Protein AF-A0A949IRM5-F1 (afdb_monomer_lite)

Radius of gyration: 35.01 Å; chains: 1; bounding box: 69×23×89 Å

pLDDT: mean 82.21, std 10.19, range [57.56, 95.5]

Sequence (82 aa):
MKLGKYVLAVFAILVFGCATPARADLKIDVTRGEVNPLPIAIPDFSGSVSDNPQLGQELVQVISHDLDSSGLFRALDKNSFI

Structure (mmCIF, N/CA/C/O backbone):
data_AF-A0A949IRM5-F1
#
_entry.id   AF-A0A949IRM5-F1
#
loop_
_atom_site.group_PDB
_atom_site.id
_atom_site.type_symbol
_atom_site.label_atom_id
_atom_site.label_alt_id
_atom_site.label_comp_id
_atom_site.label_asym_id
_atom_site.label_entity_id
_atom_site.label_seq_id
_atom_site.pdbx_PDB_ins_code
_atom_site.Cartn_x
_atom_site.Cartn_y
_atom_site.Cartn_z
_atom_site.occupancy
_atom_site.B_iso_or_equiv
_atom_site.auth_seq_id
_atom_site.auth_comp_id
_atom_site.auth_asym_id
_atom_site.auth_atom_id
_atom_site.pdbx_PDB_model_num
ATOM 1 N N . MET A 1 1 ? 52.386 -11.054 -62.457 1.00 61.41 1 MET A N 1
ATOM 2 C CA . MET A 1 1 ? 52.081 -11.313 -61.025 1.00 61.41 1 MET A CA 1
ATOM 3 C C . MET A 1 1 ? 51.955 -10.057 -60.148 1.00 61.41 1 MET A C 1
ATOM 5 O O . MET A 1 1 ? 51.379 -10.163 -59.075 1.00 61.41 1 MET A O 1
ATOM 9 N N . LYS A 1 2 ? 52.463 -8.875 -60.547 1.00 67.19 2 LYS A N 1
ATOM 10 C CA . LYS A 1 2 ? 52.381 -7.651 -59.717 1.00 67.19 2 LYS A CA 1
ATOM 11 C C . LYS A 1 2 ? 50.974 -7.030 -59.685 1.00 67.19 2 LYS A C 1
ATOM 13 O O . LYS A 1 2 ? 50.536 -6.603 -58.628 1.00 67.19 2 LYS A O 1
ATOM 18 N N . LEU A 1 3 ? 50.237 -7.082 -60.800 1.00 75.50 3 LEU A N 1
ATOM 19 C CA . LEU A 1 3 ? 48.889 -6.504 -60.924 1.00 75.50 3 LEU A CA 1
ATOM 20 C C . LEU A 1 3 ? 47.865 -7.132 -59.957 1.00 75.50 3 LEU A C 1
ATOM 22 O O . LEU A 1 3 ? 47.131 -6.410 -59.294 1.00 75.50 3 LEU A O 1
ATOM 26 N N . GLY A 1 4 ? 47.887 -8.460 -59.788 1.00 80.88 4 GLY A N 1
ATOM 27 C CA . GLY A 1 4 ? 46.990 -9.155 -58.854 1.00 80.88 4 GLY A CA 1
ATOM 28 C C . GLY A 1 4 ? 47.217 -8.779 -57.385 1.00 80.88 4 GLY A C 1
ATOM 29 O O . GLY A 1 4 ? 46.264 -8.728 -56.616 1.00 80.88 4 GLY A O 1
ATOM 30 N N . LYS A 1 5 ? 48.457 -8.434 -57.005 1.00 77.19 5 LYS A N 1
ATOM 31 C CA . LYS A 1 5 ? 48.779 -7.966 -55.647 1.00 77.19 5 LYS A CA 1
ATOM 32 C C . LYS A 1 5 ? 48.179 -6.590 -55.355 1.00 77.19 5 LYS A C 1
ATOM 34 O O . LYS A 1 5 ? 47.714 -6.370 -54.244 1.00 77.19 5 LYS A O 1
ATOM 39 N N . TYR A 1 6 ? 48.148 -5.694 -56.343 1.00 84.62 6 TYR A N 1
ATOM 40 C CA . TYR A 1 6 ? 47.523 -4.376 -56.190 1.00 84.62 6 TYR A CA 1
ATOM 41 C C . TYR A 1 6 ? 45.997 -4.469 -56.143 1.00 84.62 6 TYR A C 1
ATOM 43 O O . TYR A 1 6 ? 45.383 -3.806 -55.316 1.00 84.62 6 TYR A O 1
ATOM 51 N N . VAL A 1 7 ? 45.388 -5.341 -56.952 1.00 88.44 7 VAL A N 1
ATOM 52 C CA . VAL A 1 7 ? 43.936 -5.589 -56.901 1.00 88.44 7 VAL A CA 1
ATOM 53 C C . VAL A 1 7 ? 43.527 -6.171 -55.545 1.00 88.44 7 VAL A C 1
ATOM 55 O O . VAL A 1 7 ? 42.571 -5.696 -54.940 1.00 88.44 7 VAL A O 1
ATOM 58 N N . LEU A 1 8 ? 44.293 -7.135 -55.023 1.00 86.50 8 LEU A N 1
ATOM 59 C CA . LEU A 1 8 ? 44.057 -7.703 -53.695 1.00 86.50 8 LEU A CA 1
ATOM 60 C C . LEU A 1 8 ? 44.223 -6.651 -52.584 1.00 86.50 8 LEU A C 1
ATOM 62 O O . LEU A 1 8 ? 43.420 -6.610 -51.657 1.00 86.50 8 LEU A O 1
ATOM 66 N N . ALA A 1 9 ? 45.235 -5.784 -52.688 1.00 86.81 9 ALA A N 1
ATOM 67 C CA . ALA A 1 9 ? 45.477 -4.723 -51.713 1.00 86.81 9 ALA A CA 1
ATOM 68 C C . ALA A 1 9 ? 44.348 -3.681 -51.699 1.00 86.81 9 ALA A C 1
ATOM 70 O O . ALA A 1 9 ? 43.876 -3.306 -50.630 1.00 86.81 9 ALA A O 1
ATOM 71 N N . VAL A 1 10 ? 43.871 -3.257 -52.874 1.00 87.75 10 VAL A N 1
ATOM 72 C CA . VAL A 1 10 ? 42.740 -2.323 -52.982 1.00 87.75 10 VAL A CA 1
ATOM 73 C C . VAL A 1 10 ? 41.466 -2.960 -52.435 1.00 87.75 10 VAL A C 1
ATOM 75 O O . VAL A 1 10 ? 40.756 -2.321 -51.665 1.00 87.75 10 VAL A O 1
ATOM 78 N N . PHE A 1 11 ? 41.204 -4.229 -52.759 1.00 87.25 11 PHE A N 1
ATOM 79 C CA . PHE A 1 11 ? 40.044 -4.953 -52.244 1.00 87.25 11 PHE A CA 1
ATOM 80 C C . PHE A 1 11 ? 40.067 -5.077 -50.712 1.00 87.25 11 PHE A C 1
ATOM 82 O O . PHE A 1 11 ? 39.057 -4.829 -50.061 1.00 87.25 11 PHE A O 1
ATOM 89 N N . ALA A 1 12 ? 41.227 -5.379 -50.121 1.00 85.19 12 ALA A N 1
ATOM 90 C CA . ALA A 1 12 ? 41.379 -5.470 -48.670 1.00 85.19 12 ALA A CA 1
ATOM 91 C C . ALA A 1 12 ? 41.134 -4.125 -47.960 1.00 85.19 12 ALA A C 1
ATOM 93 O O . ALA A 1 12 ? 40.468 -4.090 -46.927 1.00 85.19 12 ALA A O 1
ATOM 94 N N . ILE A 1 13 ? 41.618 -3.017 -48.533 1.00 86.56 13 ILE A N 1
ATOM 95 C CA . ILE A 1 13 ? 41.384 -1.663 -48.001 1.00 86.56 13 ILE A CA 1
ATOM 96 C C . ILE A 1 13 ? 39.895 -1.308 -48.060 1.00 86.56 13 ILE A C 1
ATOM 98 O O . ILE A 1 13 ? 39.356 -0.736 -47.114 1.00 86.56 13 ILE A O 1
ATOM 102 N N . LEU A 1 14 ? 39.219 -1.690 -49.144 1.00 85.81 14 LEU A N 1
ATOM 103 C CA . LEU A 1 14 ? 37.790 -1.442 -49.335 1.00 85.81 14 LEU A CA 1
ATOM 104 C C . LEU A 1 14 ? 36.939 -2.204 -48.308 1.00 85.81 14 LEU A C 1
ATOM 106 O O . LEU A 1 14 ? 36.034 -1.629 -47.711 1.00 85.81 14 LEU A O 1
ATOM 110 N N . VAL A 1 15 ? 37.275 -3.469 -48.043 1.00 83.62 15 VAL A N 1
ATOM 111 C CA . VAL A 1 15 ? 36.583 -4.294 -47.038 1.00 83.62 15 VAL A CA 1
ATOM 112 C C . VAL A 1 15 ? 36.800 -3.753 -45.624 1.00 83.62 15 VAL A C 1
ATOM 114 O O . VAL A 1 15 ? 35.856 -3.700 -44.838 1.00 83.62 15 VAL A O 1
ATOM 117 N N . PHE A 1 16 ? 38.015 -3.306 -45.299 1.00 80.12 16 PHE A N 1
ATOM 118 C CA . PHE A 1 16 ? 38.318 -2.772 -43.970 1.00 80.12 16 PHE A CA 1
ATOM 119 C C . PHE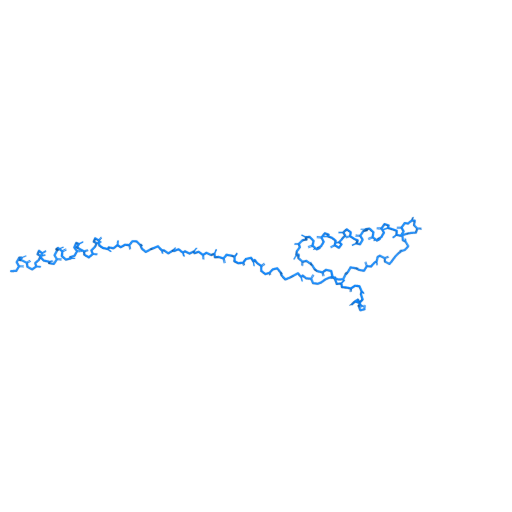 A 1 16 ? 37.687 -1.388 -43.732 1.00 80.12 16 PHE A C 1
ATOM 121 O O . PHE A 1 16 ? 37.266 -1.086 -42.618 1.00 80.12 16 PHE A O 1
ATOM 128 N N . GLY A 1 17 ? 37.559 -0.565 -44.780 1.00 79.62 17 GLY A N 1
ATOM 129 C CA . GLY A 1 17 ? 36.918 0.754 -44.713 1.00 79.62 17 GLY A CA 1
ATOM 130 C C . GLY A 1 17 ? 35.396 0.717 -44.524 1.00 79.62 17 GLY A C 1
ATOM 131 O O . GLY A 1 17 ? 34.818 1.705 -44.079 1.00 79.62 17 GLY A O 1
ATOM 132 N N . CYS A 1 18 ? 34.745 -0.413 -44.817 1.00 77.88 18 CYS A N 1
ATOM 133 C CA . CYS A 1 18 ? 33.301 -0.600 -44.640 1.00 77.88 18 CYS A CA 1
ATOM 134 C C . CYS A 1 18 ? 32.905 -1.206 -43.281 1.00 77.88 18 CYS A C 1
ATOM 136 O O . CYS A 1 18 ? 31.729 -1.502 -43.070 1.00 77.88 18 CYS A O 1
ATOM 138 N N . ALA A 1 19 ? 33.842 -1.395 -42.348 1.00 74.81 19 ALA A N 1
ATOM 139 C CA . ALA A 1 19 ? 33.525 -1.921 -41.024 1.00 74.81 19 ALA A CA 1
ATOM 140 C C . ALA A 1 19 ? 32.804 -0.862 -40.166 1.00 74.81 19 ALA A C 1
ATOM 1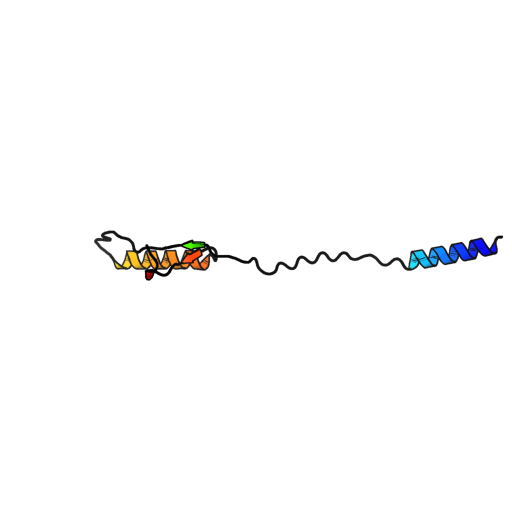42 O O . ALA A 1 19 ? 33.420 0.045 -39.610 1.00 74.81 19 ALA A O 1
ATOM 143 N N . THR A 1 20 ? 31.479 -0.972 -40.047 1.00 79.19 20 THR A N 1
ATOM 144 C CA . THR A 1 20 ? 30.677 -0.132 -39.146 1.00 79.19 20 THR A CA 1
ATOM 145 C C . THR A 1 20 ? 30.704 -0.677 -37.715 1.00 79.19 20 THR A C 1
ATOM 147 O O . THR A 1 20 ? 30.601 -1.893 -37.537 1.00 79.19 20 THR A O 1
ATOM 150 N N . PRO A 1 21 ? 30.781 0.179 -36.679 1.00 77.94 21 PRO A N 1
ATOM 151 C CA . PRO A 1 21 ? 30.767 -0.274 -35.292 1.00 77.94 21 PRO A CA 1
ATOM 152 C C . PRO A 1 21 ? 29.430 -0.947 -34.952 1.00 77.94 21 PRO A C 1
ATOM 154 O O . PRO A 1 21 ? 28.366 -0.345 -35.107 1.00 77.94 21 PRO A O 1
ATOM 157 N N . ALA A 1 22 ? 29.482 -2.186 -34.460 1.00 75.00 22 ALA A N 1
ATOM 158 C CA . ALA A 1 22 ? 28.311 -2.880 -33.937 1.00 75.00 22 ALA A CA 1
ATOM 159 C C . ALA A 1 22 ? 27.880 -2.224 -32.613 1.00 75.00 22 ALA A C 1
ATOM 161 O O . ALA A 1 22 ? 28.556 -2.356 -31.593 1.00 75.00 22 ALA A O 1
ATOM 162 N N . ARG A 1 23 ? 26.770 -1.480 -32.632 1.00 74.62 23 ARG A N 1
ATOM 163 C CA . ARG A 1 23 ? 26.160 -0.905 -31.427 1.00 74.62 23 ARG A CA 1
ATOM 164 C C . ARG A 1 23 ? 25.281 -1.959 -30.764 1.00 74.62 23 ARG A C 1
ATOM 166 O O . ARG A 1 23 ? 24.199 -2.261 -31.255 1.00 74.62 23 ARG A O 1
ATOM 173 N N . ALA A 1 24 ? 25.757 -2.533 -29.665 1.00 74.12 24 ALA A N 1
ATOM 174 C CA . ALA A 1 24 ? 24.930 -3.351 -28.787 1.00 74.12 24 ALA A CA 1
ATOM 175 C C . ALA A 1 24 ? 24.153 -2.424 -27.838 1.00 74.12 24 ALA A C 1
ATOM 177 O O . ALA A 1 24 ? 24.606 -2.140 -26.731 1.00 74.12 24 ALA A O 1
ATOM 178 N N . ASP A 1 25 ? 23.006 -1.914 -28.291 1.00 71.19 25 ASP A N 1
ATOM 179 C CA . ASP A 1 25 ? 22.064 -1.196 -27.427 1.00 71.19 25 ASP A CA 1
ATOM 180 C C . ASP A 1 25 ? 21.372 -2.201 -26.495 1.00 71.19 25 ASP A C 1
ATOM 182 O O . ASP A 1 25 ? 20.331 -2.776 -26.814 1.00 71.19 25 ASP A O 1
ATOM 186 N N . LEU A 1 26 ? 21.965 -2.439 -25.324 1.00 72.62 26 LEU A N 1
ATOM 187 C CA . LEU A 1 26 ? 21.324 -3.185 -24.241 1.00 72.62 26 LEU A CA 1
ATOM 188 C C . LEU A 1 26 ? 20.306 -2.272 -23.548 1.00 72.62 26 LEU A C 1
ATOM 190 O O . LEU A 1 26 ? 20.560 -1.711 -22.483 1.00 72.62 26 LEU A O 1
ATOM 194 N N . LYS A 1 27 ? 19.146 -2.084 -24.182 1.00 72.19 27 LYS A N 1
ATOM 195 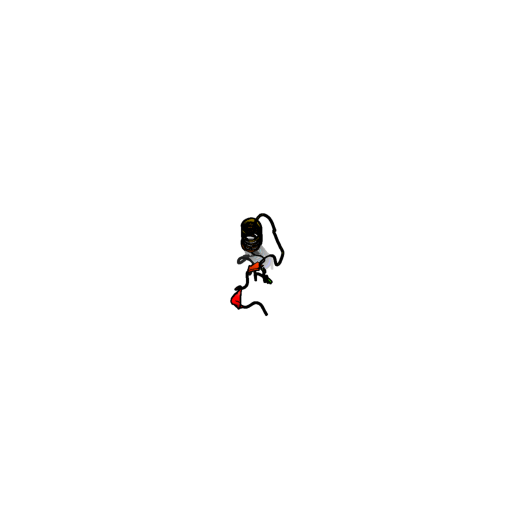C CA . LYS A 1 27 ? 18.032 -1.334 -23.601 1.00 72.19 27 LYS A CA 1
ATOM 196 C C . LYS A 1 27 ? 17.256 -2.246 -22.651 1.00 72.19 27 LYS A C 1
ATOM 198 O O . LYS A 1 27 ? 16.458 -3.070 -23.087 1.00 72.19 27 LYS A O 1
ATOM 203 N N . ILE A 1 28 ? 17.501 -2.104 -21.350 1.00 69.44 28 ILE A N 1
ATOM 204 C CA . ILE A 1 28 ? 16.652 -2.717 -20.326 1.00 69.44 28 ILE A CA 1
ATOM 205 C C . ILE A 1 28 ? 15.423 -1.822 -20.166 1.00 69.44 28 ILE A C 1
ATOM 207 O O . ILE A 1 28 ? 15.482 -0.780 -19.515 1.00 69.44 28 ILE A O 1
ATOM 211 N N . ASP A 1 29 ? 14.322 -2.211 -20.804 1.00 68.44 29 ASP A N 1
ATOM 212 C CA . ASP A 1 29 ? 13.015 -1.606 -20.562 1.00 68.44 29 ASP A CA 1
ATOM 213 C C . ASP A 1 29 ? 12.463 -2.208 -19.265 1.00 68.44 29 ASP A C 1
ATOM 215 O O . ASP A 1 29 ? 11.962 -3.333 -19.239 1.00 68.44 29 ASP A O 1
ATOM 219 N N . VAL A 1 30 ? 12.638 -1.498 -18.147 1.00 66.44 30 VAL A N 1
ATOM 220 C CA . VAL A 1 30 ? 12.012 -1.881 -16.878 1.00 66.44 30 VAL A CA 1
ATOM 221 C C . VAL A 1 30 ? 10.540 -1.502 -16.985 1.00 66.44 30 VAL A C 1
ATOM 223 O O . VAL A 1 30 ? 10.112 -0.442 -16.527 1.00 66.44 30 VAL A O 1
ATOM 226 N N . THR A 1 31 ? 9.745 -2.366 -17.615 1.00 67.25 31 THR A N 1
ATOM 227 C CA . THR A 1 31 ? 8.295 -2.351 -17.438 1.00 67.25 31 THR A CA 1
ATOM 228 C C . THR A 1 31 ? 8.045 -2.517 -15.948 1.00 67.25 31 THR A C 1
ATOM 230 O O . THR A 1 31 ? 8.308 -3.585 -15.405 1.00 67.25 31 THR A O 1
ATOM 233 N N . ARG A 1 32 ? 7.675 -1.403 -15.302 1.00 66.75 32 ARG A N 1
ATOM 234 C CA . ARG A 1 32 ? 7.174 -1.249 -13.928 1.00 66.75 32 ARG A CA 1
ATOM 235 C C . ARG A 1 32 ? 7.039 -2.585 -13.193 1.00 66.75 32 ARG A C 1
ATOM 237 O O . ARG A 1 32 ? 6.210 -3.396 -13.592 1.00 66.75 32 ARG A O 1
ATOM 244 N N . GLY A 1 33 ? 7.818 -2.773 -12.124 1.00 68.31 33 GLY A N 1
ATOM 245 C CA . GLY A 1 33 ? 7.728 -3.971 -11.290 1.00 68.31 33 GLY A CA 1
ATOM 246 C C . GLY A 1 33 ? 6.268 -4.293 -10.978 1.00 68.31 33 GLY A C 1
ATOM 247 O O . GLY A 1 33 ? 5.525 -3.415 -10.537 1.00 68.31 33 GLY A O 1
ATOM 248 N N . GLU A 1 34 ? 5.853 -5.522 -11.277 1.00 67.38 34 GLU A N 1
ATOM 249 C CA . GLU A 1 34 ? 4.542 -6.029 -10.894 1.00 67.38 34 GLU A CA 1
ATOM 250 C C . GLU A 1 34 ? 4.534 -6.140 -9.369 1.00 67.38 34 GLU A C 1
ATOM 252 O O . GLU A 1 34 ? 4.987 -7.123 -8.784 1.00 67.38 34 GLU A O 1
ATOM 257 N N . VAL A 1 35 ? 4.110 -5.066 -8.706 1.00 71.19 35 VAL A N 1
ATOM 258 C CA . VAL A 1 35 ? 3.911 -5.081 -7.263 1.00 71.19 35 VAL A CA 1
ATOM 259 C C . VAL A 1 35 ? 2.642 -5.888 -7.048 1.00 71.19 35 VAL A C 1
ATOM 261 O O . VAL A 1 35 ? 1.569 -5.449 -7.453 1.00 71.19 35 VAL A O 1
ATOM 264 N N . ASN A 1 36 ? 2.773 -7.092 -6.494 1.00 84.69 36 ASN A N 1
ATOM 265 C CA . ASN A 1 36 ? 1.646 -7.907 -6.057 1.00 84.69 36 ASN A CA 1
ATOM 266 C C . ASN A 1 36 ? 1.471 -7.695 -4.545 1.00 84.69 36 ASN A C 1
ATOM 268 O O . ASN A 1 36 ? 2.209 -8.311 -3.772 1.00 84.69 36 ASN A O 1
ATOM 272 N N . PRO A 1 37 ? 0.557 -6.807 -4.106 1.00 89.00 37 PRO A N 1
ATOM 273 C CA . PRO A 1 37 ? 0.430 -6.470 -2.697 1.00 89.00 37 PRO A CA 1
ATOM 274 C C . PRO A 1 37 ? -0.036 -7.676 -1.878 1.00 89.00 37 PRO A C 1
ATOM 276 O O . PRO A 1 37 ? -0.978 -8.385 -2.259 1.00 89.00 37 PRO A O 1
ATOM 279 N N . LEU A 1 38 ? 0.598 -7.873 -0.725 1.00 93.25 38 LEU A N 1
ATOM 280 C CA . LEU A 1 38 ? 0.275 -8.924 0.226 1.00 93.25 38 LEU A CA 1
ATOM 281 C C . LEU A 1 38 ? -1.083 -8.629 0.897 1.00 93.25 38 LEU A C 1
ATOM 283 O O . LEU A 1 38 ? -1.265 -7.547 1.459 1.00 93.25 38 LEU A O 1
ATOM 287 N N . PRO A 1 39 ? -2.050 -9.560 0.869 1.00 92.69 39 PRO A N 1
ATOM 288 C CA . PRO A 1 39 ? -3.315 -9.376 1.572 1.00 92.69 39 PRO A CA 1
ATOM 289 C C . PRO A 1 39 ? -3.114 -9.408 3.093 1.00 92.69 39 PRO A C 1
ATOM 291 O O . PRO A 1 39 ? -2.420 -10.285 3.609 1.00 92.69 39 PRO A O 1
ATOM 294 N N . ILE A 1 40 ? -3.757 -8.487 3.813 1.00 93.69 40 ILE A N 1
ATOM 295 C CA . ILE A 1 40 ? -3.712 -8.422 5.280 1.00 93.69 40 ILE A CA 1
ATOM 296 C C . ILE A 1 40 ? -5.082 -8.056 5.866 1.00 93.69 40 ILE A C 1
ATOM 298 O O . ILE A 1 40 ? -5.783 -7.186 5.350 1.00 93.69 40 ILE A O 1
ATOM 302 N N . ALA A 1 41 ? -5.467 -8.727 6.953 1.00 94.19 41 ALA A N 1
ATOM 303 C CA . ALA A 1 41 ? -6.641 -8.373 7.747 1.00 94.19 41 ALA A CA 1
ATOM 304 C C . ALA A 1 41 ? -6.238 -7.408 8.868 1.00 94.19 41 ALA A C 1
ATOM 306 O O . ALA A 1 41 ? -5.286 -7.673 9.601 1.00 94.19 41 ALA A O 1
ATOM 307 N N . ILE A 1 42 ? -6.976 -6.307 9.007 1.00 92.44 42 ILE A N 1
ATOM 308 C CA . ILE A 1 42 ? -6.762 -5.295 10.047 1.00 92.44 42 ILE A CA 1
ATOM 309 C C . ILE A 1 42 ? -8.032 -5.266 10.909 1.00 92.44 42 ILE A C 1
ATOM 311 O O . ILE A 1 42 ? -9.002 -4.594 10.546 1.00 92.44 42 ILE A O 1
ATOM 315 N N . PRO A 1 43 ? -8.090 -6.062 11.992 1.00 90.12 43 PRO A N 1
ATOM 316 C CA . PRO A 1 43 ? -9.254 -6.102 12.863 1.00 90.12 43 PRO A CA 1
ATOM 317 C C . PRO A 1 43 ? -9.372 -4.818 13.682 1.00 90.12 43 PRO A C 1
ATOM 319 O O . PRO A 1 43 ? -8.384 -4.137 13.961 1.00 90.12 43 PRO A O 1
ATOM 322 N N . ASP A 1 44 ? -10.595 -4.515 14.105 1.00 87.81 44 ASP A N 1
ATOM 323 C CA . ASP A 1 44 ? -10.816 -3.460 15.084 1.00 87.81 44 ASP A CA 1
ATOM 324 C C . ASP A 1 44 ? -10.211 -3.863 16.433 1.00 87.81 44 ASP A C 1
ATOM 326 O O . ASP A 1 44 ? -10.194 -5.041 16.803 1.00 87.81 44 ASP A O 1
ATOM 330 N N . PHE A 1 45 ? -9.709 -2.885 17.186 1.00 84.88 45 PHE A N 1
ATOM 331 C CA . PHE A 1 45 ? -9.148 -3.150 18.505 1.00 84.88 45 PHE A CA 1
ATOM 332 C C . PHE A 1 45 ? -10.226 -3.707 19.444 1.00 84.88 45 PHE A C 1
ATOM 334 O O . PHE A 1 45 ? -11.143 -3.001 19.862 1.00 84.88 45 PHE A O 1
ATOM 341 N N . SER A 1 46 ? -10.100 -4.985 19.806 1.00 71.25 46 SER A N 1
ATOM 342 C CA . SER A 1 46 ? -10.952 -5.642 20.793 1.00 71.25 46 SER A CA 1
ATOM 343 C C . SER A 1 46 ? -10.423 -5.350 22.198 1.00 71.25 46 SER A C 1
ATOM 345 O O . SER A 1 46 ? -9.656 -6.119 22.775 1.00 71.25 46 SER A O 1
ATOM 347 N N . GLY A 1 47 ? -10.788 -4.199 22.745 1.00 67.00 47 GLY A N 1
ATOM 348 C CA . GLY A 1 47 ? -10.398 -3.812 24.091 1.00 67.00 47 GLY A CA 1
ATOM 349 C C . GLY A 1 47 ? -11.227 -2.640 24.570 1.00 67.00 47 GLY A C 1
ATOM 350 O O . GLY A 1 47 ? -11.700 -1.832 23.773 1.00 67.00 47 GLY A O 1
ATOM 351 N N . SER A 1 48 ? -11.395 -2.544 25.885 1.00 59.62 48 SER A N 1
ATOM 352 C CA . SER A 1 48 ? -11.916 -1.330 26.488 1.00 59.62 48 SER A CA 1
ATOM 353 C C . SER A 1 48 ? -10.860 -0.248 26.283 1.00 59.62 48 SER A C 1
ATOM 355 O O . SER A 1 48 ? -9.973 -0.062 27.114 1.00 59.62 48 SER A O 1
ATOM 357 N N . VAL A 1 49 ? -10.937 0.485 25.171 1.00 60.22 49 VAL A N 1
ATOM 358 C CA . VAL A 1 49 ? -10.493 1.878 25.183 1.00 60.22 49 VAL A CA 1
ATOM 359 C C . VAL A 1 49 ? -11.524 2.578 26.062 1.00 60.22 49 VAL A C 1
ATOM 361 O O . VAL A 1 49 ? -12.449 3.207 25.561 1.00 60.22 49 VAL A O 1
ATOM 364 N N . SER A 1 50 ? -11.440 2.328 27.375 1.00 57.56 50 SER A N 1
ATOM 365 C CA . SER A 1 50 ? -12.487 2.622 28.363 1.00 57.56 50 SER A CA 1
ATOM 366 C C . SER A 1 50 ? -12.900 4.088 28.339 1.00 57.56 50 SER A C 1
ATOM 368 O O . SER A 1 50 ? -14.009 4.420 28.741 1.00 57.56 50 SER A O 1
ATOM 370 N N . ASP A 1 51 ? -12.018 4.931 27.805 1.00 67.19 51 ASP A N 1
ATOM 371 C CA . ASP A 1 51 ? -12.162 6.372 27.780 1.00 67.19 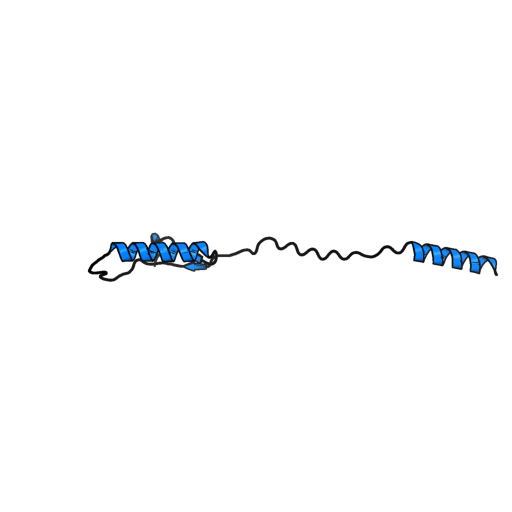51 ASP A CA 1
ATOM 372 C C . ASP A 1 51 ? -12.396 6.937 26.367 1.00 67.19 51 ASP A C 1
ATOM 374 O O . ASP A 1 51 ? -12.808 8.089 26.254 1.00 67.19 51 ASP A O 1
ATOM 378 N N . ASN A 1 52 ? -12.129 6.186 25.279 1.00 75.50 52 ASN A N 1
ATOM 379 C CA . ASN A 1 52 ? -12.187 6.752 23.921 1.00 75.50 52 ASN A CA 1
ATOM 380 C C . ASN A 1 52 ? -12.280 5.724 22.761 1.00 75.50 52 ASN A C 1
ATOM 382 O O . ASN A 1 52 ? -11.298 5.470 22.061 1.00 75.50 52 ASN A O 1
ATOM 386 N N . PRO A 1 53 ? -13.456 5.134 22.493 1.00 78.75 53 PRO A N 1
ATOM 387 C CA . PRO A 1 53 ? -13.638 4.189 21.387 1.00 78.75 53 PRO A CA 1
ATOM 388 C C . PRO A 1 53 ? -13.350 4.788 19.998 1.00 78.75 53 PRO A C 1
ATOM 390 O O . PRO A 1 53 ? -13.006 4.038 19.083 1.00 78.75 53 PRO A O 1
ATOM 393 N N . GLN A 1 54 ? -13.439 6.115 19.825 1.00 85.38 54 GLN A N 1
ATOM 394 C CA . GLN A 1 54 ? -13.067 6.773 18.567 1.00 85.38 54 GLN A CA 1
ATOM 395 C C . GLN A 1 54 ? -11.572 6.626 18.264 1.00 85.38 54 GLN A C 1
ATOM 397 O O . GLN A 1 54 ? -11.209 6.349 17.124 1.00 85.38 54 GLN A O 1
ATOM 402 N N . LEU A 1 55 ? -10.713 6.703 19.285 1.00 87.00 55 LEU A N 1
ATOM 403 C CA . LEU A 1 55 ? -9.265 6.569 19.111 1.00 87.00 55 LEU A CA 1
ATOM 404 C C . LEU A 1 55 ? -8.885 5.217 18.492 1.00 87.00 55 LEU A C 1
ATOM 406 O O . LEU A 1 55 ? -8.022 5.149 17.624 1.00 87.00 55 LEU A O 1
ATOM 410 N N . GLY A 1 56 ? -9.552 4.134 18.902 1.00 87.06 56 GLY A N 1
ATOM 411 C CA . GLY A 1 56 ? -9.324 2.813 18.314 1.00 87.06 56 GLY A CA 1
ATOM 412 C C . GLY A 1 56 ? -9.643 2.782 16.816 1.00 87.06 56 GLY A C 1
ATOM 413 O O . GLY A 1 56 ? -8.882 2.213 16.036 1.00 87.06 56 GLY A O 1
ATOM 414 N N . GLN A 1 57 ? -10.730 3.435 16.399 1.00 88.19 57 GLN A N 1
ATOM 415 C CA . GLN A 1 57 ? -11.111 3.519 14.987 1.00 88.19 57 GLN A CA 1
ATOM 416 C C . GLN A 1 57 ? -10.131 4.375 14.179 1.00 88.19 57 GLN A C 1
ATOM 418 O O . GLN A 1 57 ? -9.736 3.978 13.085 1.00 88.19 57 GLN A O 1
ATOM 423 N N . GLU A 1 58 ? -9.705 5.515 14.724 1.00 91.19 58 GLU A N 1
ATOM 424 C CA . GLU A 1 58 ? -8.715 6.397 14.096 1.00 91.19 58 GLU A CA 1
ATOM 425 C C . GLU A 1 58 ? -7.374 5.681 13.899 1.00 91.19 58 GLU A C 1
ATOM 427 O O . GLU A 1 58 ? -6.780 5.755 12.825 1.00 91.19 58 GLU A O 1
ATOM 432 N N . LEU A 1 59 ? -6.925 4.910 14.893 1.00 90.56 59 LEU A N 1
ATOM 433 C CA . LEU A 1 59 ? -5.707 4.109 14.781 1.00 90.56 59 LEU A CA 1
ATOM 434 C C . LEU A 1 59 ? -5.813 3.056 13.672 1.00 90.56 59 LEU A C 1
ATOM 436 O O . LEU A 1 59 ? -4.898 2.929 12.861 1.00 90.56 59 LEU A O 1
ATOM 440 N N . VAL A 1 60 ? -6.932 2.327 13.597 1.00 92.31 60 VAL A N 1
ATOM 441 C CA . VAL A 1 60 ? -7.174 1.353 12.518 1.00 92.31 60 VAL A CA 1
ATOM 442 C C . VAL A 1 60 ? -7.150 2.036 11.148 1.00 92.31 60 VAL A C 1
ATOM 444 O O . VAL A 1 60 ? -6.581 1.487 10.202 1.00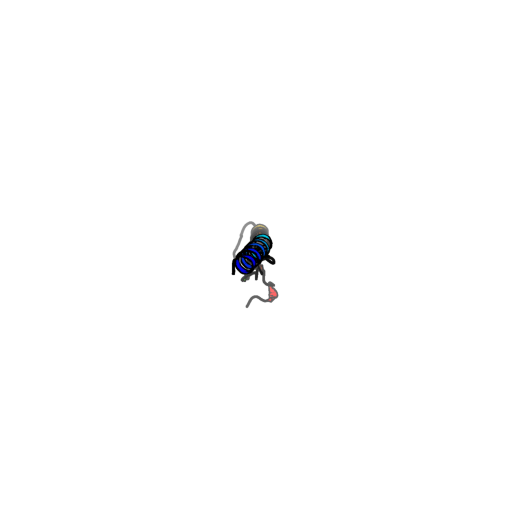 92.31 60 VAL A O 1
ATOM 447 N N . GLN A 1 61 ? -7.724 3.238 11.033 1.00 92.94 61 GLN A N 1
ATOM 448 C CA . GLN A 1 61 ? -7.716 4.012 9.790 1.00 92.94 61 GLN A CA 1
ATOM 449 C C . GLN A 1 61 ? -6.303 4.424 9.373 1.00 92.94 61 GLN A C 1
ATOM 451 O O . GLN A 1 61 ? -5.939 4.210 8.218 1.00 92.94 61 GLN A O 1
ATOM 456 N N . VAL A 1 62 ? -5.499 4.959 10.296 1.00 94.94 62 VAL A N 1
ATOM 457 C CA . VAL A 1 62 ? -4.111 5.363 10.011 1.00 94.94 62 VAL A CA 1
ATOM 458 C C . VAL A 1 62 ? -3.272 4.158 9.590 1.00 94.94 62 VAL A C 1
ATOM 460 O O . VAL A 1 62 ? -2.644 4.194 8.537 1.00 94.94 62 VAL A O 1
ATOM 463 N N . ILE A 1 63 ? -3.338 3.051 10.339 1.00 94.25 63 ILE A N 1
ATOM 464 C CA . ILE A 1 63 ? -2.614 1.813 10.007 1.00 94.25 63 ILE A CA 1
ATOM 465 C C . ILE A 1 63 ? -3.010 1.308 8.614 1.00 94.25 63 ILE A C 1
ATOM 467 O O . ILE A 1 63 ? -2.148 0.936 7.820 1.00 94.25 63 ILE A O 1
ATOM 471 N N . SER A 1 64 ? -4.308 1.308 8.297 1.00 94.00 64 SER A N 1
ATOM 472 C CA . SER A 1 64 ? -4.794 0.876 6.981 1.00 94.00 64 SER A CA 1
ATOM 473 C C . SER A 1 64 ? -4.267 1.770 5.859 1.00 94.00 64 SER A C 1
ATOM 475 O O . SER A 1 64 ? -3.865 1.264 4.813 1.00 94.00 64 SER A O 1
ATOM 477 N N . HIS A 1 65 ? -4.240 3.086 6.083 1.00 95.12 65 HIS A N 1
ATOM 478 C CA . HIS A 1 65 ? -3.767 4.058 5.103 1.00 95.12 65 HIS A CA 1
ATOM 479 C C . HIS A 1 65 ? -2.259 3.942 4.848 1.00 95.12 65 HIS A C 1
ATOM 481 O O . HIS A 1 65 ? -1.829 3.947 3.696 1.00 95.12 65 HIS A O 1
ATOM 487 N N . ASP A 1 66 ? -1.461 3.767 5.902 1.00 95.50 66 ASP A N 1
ATOM 488 C CA . ASP A 1 66 ? -0.008 3.615 5.792 1.00 95.50 66 ASP A CA 1
ATOM 489 C C . ASP A 1 66 ? 0.369 2.335 5.031 1.00 95.50 66 ASP A C 1
ATOM 491 O O . ASP A 1 66 ? 1.254 2.339 4.169 1.00 95.50 66 ASP A O 1
ATOM 495 N N . LEU A 1 67 ? -0.332 1.231 5.312 1.00 94.69 67 LEU A N 1
ATOM 496 C CA . LEU A 1 67 ? -0.115 -0.045 4.632 1.00 94.69 67 LEU A CA 1
ATOM 497 C C . LEU A 1 67 ? -0.488 0.027 3.147 1.00 94.69 67 LEU A C 1
ATOM 499 O O . LEU A 1 67 ? 0.285 -0.453 2.315 1.00 94.69 67 LEU A O 1
ATOM 503 N N . ASP A 1 68 ? -1.611 0.659 2.800 1.00 91.25 68 ASP A N 1
ATOM 504 C CA . ASP A 1 68 ? -2.036 0.842 1.406 1.00 91.25 68 ASP A CA 1
ATOM 505 C C . ASP A 1 68 ? -1.081 1.778 0.641 1.00 91.25 68 ASP A C 1
ATOM 507 O O . ASP A 1 68 ? -0.616 1.454 -0.454 1.00 91.25 68 ASP A O 1
ATOM 511 N N . SER A 1 69 ? -0.667 2.890 1.265 1.00 92.19 69 SER A N 1
ATOM 512 C CA . SER A 1 69 ? 0.273 3.849 0.668 1.00 92.19 69 SER A CA 1
ATOM 513 C C . SER A 1 69 ? 1.664 3.260 0.409 1.00 92.19 69 SER A C 1
ATOM 515 O O . SER A 1 69 ? 2.407 3.803 -0.412 1.00 92.19 69 SER A O 1
ATOM 517 N N . SER A 1 70 ? 2.042 2.169 1.081 1.00 92.44 70 SER A N 1
ATOM 518 C CA . SER A 1 70 ? 3.303 1.470 0.807 1.00 92.44 70 SER A CA 1
ATOM 519 C C . SER A 1 70 ? 3.304 0.735 -0.541 1.00 92.44 70 SER A C 1
ATOM 521 O O . SER A 1 70 ? 4.369 0.412 -1.067 1.00 92.44 70 SER A O 1
ATOM 523 N N . GLY A 1 71 ? 2.122 0.416 -1.085 1.00 90.25 71 GLY A N 1
ATOM 524 C CA . GLY A 1 71 ? 1.957 -0.450 -2.254 1.00 90.25 71 GLY A CA 1
ATOM 525 C C . GLY A 1 71 ? 2.314 -1.924 -2.014 1.00 90.25 71 GLY A C 1
ATOM 526 O O . GLY A 1 71 ? 2.157 -2.739 -2.919 1.00 90.25 71 GLY A O 1
ATOM 527 N N . LEU A 1 72 ? 2.782 -2.289 -0.813 1.00 91.31 72 LEU A N 1
ATOM 528 C CA . LEU A 1 72 ? 3.177 -3.656 -0.456 1.00 91.31 72 LEU A CA 1
ATOM 529 C C . LEU A 1 72 ? 2.022 -4.480 0.110 1.00 91.31 72 LEU A C 1
ATOM 531 O O . LEU A 1 72 ? 2.122 -5.705 0.139 1.00 91.31 72 LEU A O 1
ATOM 535 N N . PHE A 1 73 ? 0.942 -3.834 0.551 1.00 94.00 73 PHE A N 1
ATOM 536 C CA . PHE A 1 73 ? -0.177 -4.484 1.226 1.00 94.00 73 PHE A CA 1
ATOM 537 C C . PHE A 1 73 ? -1.519 -4.107 0.605 1.00 94.00 73 PHE A C 1
ATOM 539 O O . PHE A 1 73 ? -1.670 -3.045 0.012 1.00 94.00 73 PHE A O 1
ATOM 546 N N . ARG A 1 74 ? -2.502 -4.996 0.762 1.00 91.88 74 ARG A N 1
ATOM 547 C CA . ARG A 1 74 ? -3.907 -4.760 0.414 1.00 91.88 74 ARG A CA 1
ATOM 548 C C . ARG A 1 74 ? -4.776 -5.139 1.605 1.00 91.88 74 ARG A C 1
ATOM 550 O O . ARG A 1 74 ? -4.790 -6.309 1.997 1.00 91.88 74 ARG A O 1
ATOM 557 N N . ALA A 1 75 ? -5.502 -4.170 2.158 1.00 91.06 75 ALA A N 1
ATOM 558 C CA . ALA A 1 75 ? -6.450 -4.429 3.234 1.00 91.06 75 ALA A CA 1
ATOM 559 C C . ALA A 1 75 ? -7.589 -5.336 2.738 1.00 91.06 75 ALA A C 1
ATOM 561 O O . ALA A 1 75 ? -8.154 -5.120 1.663 1.00 91.06 75 ALA A O 1
ATOM 562 N N . LEU A 1 76 ? -7.896 -6.373 3.513 1.00 91.81 76 LEU A N 1
ATOM 563 C CA . LEU A 1 76 ? -9.016 -7.270 3.247 1.00 91.81 76 LEU A CA 1
ATOM 564 C C . LEU A 1 76 ? -10.343 -6.643 3.682 1.00 91.81 76 LEU A C 1
ATOM 566 O O . LEU A 1 76 ? -10.396 -5.854 4.626 1.00 91.81 76 LEU A O 1
ATOM 570 N N . ASP A 1 77 ? -11.422 -7.042 3.008 1.00 88.94 77 ASP A N 1
ATOM 571 C CA . ASP A 1 77 ? -12.777 -6.682 3.415 1.00 88.94 77 ASP A CA 1
ATOM 572 C C . ASP A 1 77 ? -13.067 -7.262 4.809 1.00 88.94 77 ASP A C 1
ATOM 574 O O . ASP A 1 77 ? -12.797 -8.436 5.077 1.00 88.94 77 ASP A O 1
ATOM 578 N N . LYS A 1 78 ? -13.626 -6.451 5.712 1.00 86.44 78 LYS A N 1
ATOM 579 C CA . LYS A 1 78 ? -13.934 -6.889 7.082 1.00 86.44 78 LYS A CA 1
ATOM 580 C C . LYS A 1 78 ? -14.908 -8.071 7.123 1.00 86.44 78 LYS A C 1
ATOM 582 O O . LYS A 1 78 ? -14.847 -8.879 8.043 1.00 86.44 78 LYS A O 1
ATOM 587 N N . ASN A 1 79 ? -15.767 -8.214 6.114 1.00 87.12 79 ASN A N 1
ATOM 588 C CA . ASN A 1 79 ? -16.697 -9.334 5.989 1.00 87.12 79 ASN A CA 1
ATOM 589 C C . ASN A 1 79 ? -16.005 -10.648 5.590 1.00 87.12 79 ASN A C 1
ATOM 591 O O . ASN A 1 79 ? -16.634 -11.700 5.660 1.00 87.12 79 ASN A O 1
ATOM 595 N N . SER A 1 80 ? -14.739 -10.610 5.155 1.00 86.25 80 SER A N 1
ATOM 596 C CA . SER A 1 80 ? -13.961 -11.809 4.821 1.00 86.25 80 SER A CA 1
ATOM 597 C C . SER A 1 80 ? -13.088 -12.312 5.973 1.00 86.25 80 SER A C 1
ATOM 599 O O . SER A 1 80 ? -12.257 -13.194 5.761 1.00 86.25 80 SER A O 1
ATOM 601 N N . PHE A 1 81 ? -13.208 -11.731 7.169 1.00 87.25 81 PHE A N 1
ATOM 602 C CA . PHE A 1 81 ? -12.485 -12.212 8.346 1.00 87.25 81 PHE A CA 1
ATOM 603 C C . PHE A 1 81 ? -13.086 -13.563 8.784 1.00 87.25 81 PHE A C 1
ATOM 605 O O . PHE A 1 81 ? -14.309 -13.703 8.820 1.00 87.25 81 PHE A O 1
ATOM 612 N N . ILE A 1 82 ? -12.231 -14.560 9.046 1.00 76.50 82 ILE A N 1
ATOM 613 C CA . ILE A 1 82 ? -12.618 -15.926 9.460 1.00 76.50 82 ILE A CA 1
ATOM 614 C C . ILE A 1 82 ? -12.670 -16.095 10.976 1.00 76.50 82 ILE A C 1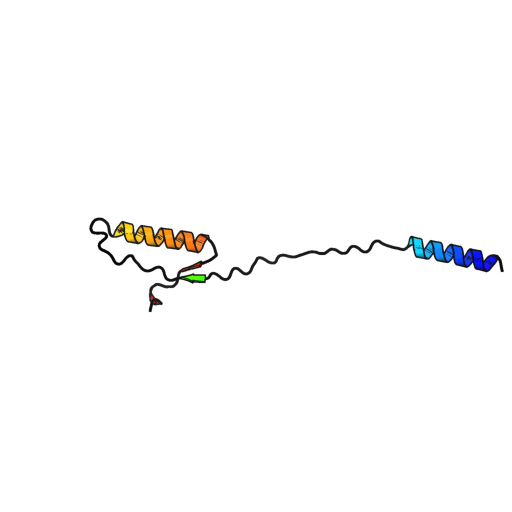
ATOM 616 O O . ILE A 1 82 ? -11.890 -15.405 11.671 1.00 76.50 82 ILE A O 1
#

Secondary structure (DSSP, 8-state):
-HHHHHHHHHHHHHHHHT------------------PEEE------S--TT-HHHHHHHHHHHHHHHHHTSSEEEPPGGG--

Foldseek 3Di:
DVVVVVVVVVVVVVVVVPDDDDDPPPDDPPPDPPQDAAEDEQDQDPDCPVPDSPVSVVVSVVVQVVSVVVSNHDYDDPVPDD